Protein AF-A0AAN0M5H3-F1 (afdb_monomer_lite)

Structure (mmCIF, N/CA/C/O backbone):
data_AF-A0AAN0M5H3-F1
#
_entry.id   AF-A0AAN0M5H3-F1
#
loop_
_atom_site.group_PDB
_atom_site.id
_atom_site.type_symbol
_atom_site.label_atom_id
_atom_site.label_alt_id
_atom_site.label_comp_id
_atom_site.label_asym_id
_atom_site.label_entity_id
_atom_site.label_seq_id
_atom_site.pdbx_PDB_ins_code
_atom_site.Cartn_x
_atom_site.Cartn_y
_atom_site.Cartn_z
_atom_site.occupancy
_atom_site.B_iso_or_equiv
_atom_site.auth_seq_id
_atom_site.auth_comp_id
_atom_site.auth_asym_id
_atom_site.auth_atom_id
_atom_site.pdbx_PDB_model_num
ATOM 1 N N . MET A 1 1 ? 27.771 -15.443 -32.271 1.00 72.25 1 MET A N 1
ATOM 2 C CA . MET A 1 1 ? 26.635 -14.632 -31.792 1.00 72.25 1 MET A CA 1
ATOM 3 C C . MET A 1 1 ? 27.206 -13.318 -31.305 1.00 72.25 1 MET A C 1
ATOM 5 O O . MET A 1 1 ? 28.221 -13.348 -30.621 1.00 72.25 1 MET A O 1
ATOM 9 N N . ASP A 1 2 ? 26.637 -12.200 -31.738 1.00 95.25 2 ASP A N 1
ATOM 10 C CA . ASP A 1 2 ? 27.101 -10.871 -31.342 1.00 95.25 2 ASP A CA 1
ATOM 11 C C . ASP A 1 2 ? 26.757 -10.592 -29.853 1.00 95.25 2 ASP A C 1
ATOM 13 O O . ASP A 1 2 ? 25.675 -10.994 -29.407 1.00 95.25 2 ASP A O 1
ATOM 17 N N . PRO A 1 3 ? 27.646 -9.951 -29.062 1.00 94.94 3 PRO A N 1
ATOM 18 C CA . PRO A 1 3 ? 27.413 -9.706 -27.636 1.00 94.94 3 PRO A CA 1
ATOM 19 C C . PRO A 1 3 ? 26.140 -8.913 -27.322 1.00 94.94 3 PRO A C 1
ATOM 21 O O . PRO A 1 3 ? 25.473 -9.208 -26.330 1.00 94.94 3 PRO A O 1
ATOM 24 N N . VAL A 1 4 ? 25.771 -7.940 -28.162 1.00 95.38 4 VAL A N 1
ATOM 25 C CA . VAL A 1 4 ? 24.553 -7.134 -27.972 1.00 95.38 4 VAL A CA 1
ATOM 26 C C . VAL A 1 4 ? 23.316 -8.005 -28.165 1.00 95.38 4 VAL A C 1
ATOM 28 O O . VAL A 1 4 ? 22.359 -7.916 -27.396 1.00 95.38 4 VAL A O 1
ATOM 31 N N . THR A 1 5 ? 23.361 -8.910 -29.141 1.00 95.81 5 THR A N 1
ATOM 32 C CA . THR A 1 5 ? 22.284 -9.878 -29.382 1.00 95.81 5 THR A CA 1
ATOM 33 C C . THR A 1 5 ? 22.061 -10.780 -28.165 1.00 95.81 5 THR A C 1
ATOM 35 O O . THR A 1 5 ? 20.925 -10.950 -27.727 1.00 95.81 5 THR A O 1
ATOM 38 N N . LEU A 1 6 ? 23.134 -11.323 -27.577 1.00 96.38 6 LEU A N 1
ATOM 39 C CA . LEU A 1 6 ? 23.029 -12.175 -26.388 1.00 96.38 6 LEU A CA 1
ATOM 40 C C . LEU A 1 6 ? 22.508 -11.393 -25.171 1.00 96.38 6 LEU A C 1
ATOM 42 O O . LEU A 1 6 ? 21.638 -11.880 -24.454 1.00 96.38 6 LEU A O 1
ATOM 46 N N . ALA A 1 7 ? 22.994 -10.167 -24.959 1.00 94.50 7 ALA A N 1
ATOM 47 C CA . ALA A 1 7 ? 22.510 -9.303 -23.882 1.00 94.50 7 ALA A CA 1
ATOM 48 C C . ALA A 1 7 ? 21.014 -8.979 -24.033 1.00 94.50 7 ALA A C 1
ATOM 50 O O . ALA A 1 7 ? 20.273 -9.015 -23.051 1.00 94.50 7 ALA A O 1
ATOM 51 N N . THR A 1 8 ? 20.559 -8.731 -25.263 1.00 94.75 8 THR A N 1
ATOM 52 C CA . THR A 1 8 ? 19.144 -8.479 -25.567 1.00 94.75 8 THR A CA 1
ATOM 53 C C . THR A 1 8 ? 18.289 -9.699 -25.234 1.00 94.75 8 THR A C 1
ATOM 55 O O . THR A 1 8 ? 17.298 -9.560 -24.531 1.00 94.75 8 THR A O 1
ATOM 58 N N . GLN A 1 9 ? 18.723 -10.905 -25.613 1.00 95.88 9 GLN A N 1
ATOM 59 C CA . GLN A 1 9 ? 18.009 -12.144 -25.272 1.00 95.88 9 GLN A CA 1
ATOM 60 C C . GLN A 1 9 ? 17.901 -12.373 -23.757 1.00 95.88 9 GLN A C 1
ATOM 62 O O . GLN A 1 9 ? 16.867 -12.830 -23.266 1.00 95.88 9 GLN A O 1
ATOM 67 N N . CYS A 1 10 ? 18.947 -12.037 -22.996 1.00 94.75 10 CYS A N 1
ATOM 68 C CA . CYS A 1 10 ? 18.892 -12.080 -21.536 1.00 94.75 10 CYS A CA 1
ATOM 69 C C . CYS A 1 10 ? 17.856 -11.089 -20.980 1.00 94.75 10 CYS A C 1
ATOM 71 O O . CYS A 1 10 ? 17.063 -11.458 -20.111 1.00 94.75 10 CYS A O 1
ATOM 73 N N . MET A 1 11 ? 17.839 -9.854 -21.495 1.00 95.31 11 MET A N 1
ATOM 74 C CA . MET A 1 11 ? 16.866 -8.831 -21.096 1.00 95.31 11 MET A CA 1
ATOM 75 C C . MET A 1 11 ? 15.437 -9.226 -21.466 1.00 95.31 11 MET A C 1
ATOM 77 O O . MET A 1 11 ? 14.532 -9.047 -20.652 1.00 95.31 11 MET A O 1
ATOM 81 N N . ASP A 1 12 ? 15.234 -9.813 -22.644 1.00 95.88 12 ASP A N 1
ATOM 82 C CA . ASP A 1 12 ? 13.939 -10.306 -23.102 1.00 95.88 12 ASP A CA 1
ATOM 83 C C . ASP A 1 12 ? 13.368 -11.342 -22.142 1.00 95.88 12 ASP A C 1
ATOM 85 O O . ASP A 1 12 ? 12.243 -11.183 -21.664 1.00 95.88 12 ASP A O 1
ATOM 89 N N . ARG A 1 13 ? 14.177 -12.350 -21.801 1.00 95.62 13 ARG A N 1
ATOM 90 C CA . ARG A 1 13 ? 13.758 -13.454 -20.937 1.00 95.62 13 ARG A CA 1
ATOM 91 C C . ARG A 1 13 ? 13.495 -13.012 -19.500 1.00 95.62 13 ARG A C 1
ATOM 93 O O . ARG A 1 13 ? 12.540 -13.479 -18.886 1.00 95.62 13 ARG A O 1
ATOM 100 N N . ALA A 1 14 ? 14.306 -12.098 -18.967 1.00 94.50 14 ALA A N 1
ATOM 101 C CA . ALA A 1 14 ? 14.048 -11.500 -17.657 1.00 94.50 14 ALA A CA 1
ATOM 102 C C . ALA A 1 14 ? 12.760 -10.657 -17.667 1.00 94.50 14 ALA A C 1
ATOM 104 O O . ALA A 1 14 ? 11.966 -10.705 -16.728 1.00 94.50 14 ALA A O 1
ATOM 105 N N . SER A 1 15 ? 12.527 -9.916 -18.752 1.00 95.50 15 SER A N 1
ATOM 106 C CA . SER A 1 15 ? 11.353 -9.053 -18.898 1.00 95.50 15 SER A CA 1
ATOM 107 C C . SER A 1 15 ? 10.058 -9.846 -19.031 1.00 95.50 15 SER A C 1
ATOM 109 O O . SER A 1 15 ? 9.044 -9.422 -18.497 1.00 95.50 15 SER A O 1
ATOM 111 N N . GLU A 1 16 ? 10.071 -10.996 -19.704 1.00 96.12 16 GLU A N 1
ATOM 112 C CA . GLU A 1 16 ? 8.912 -11.899 -19.807 1.00 96.12 16 GLU A CA 1
ATOM 113 C C . GLU A 1 16 ? 8.437 -12.394 -18.436 1.00 96.12 16 GLU A C 1
ATOM 115 O O . GLU A 1 16 ? 7.238 -12.407 -18.167 1.00 96.12 16 GLU A O 1
ATOM 120 N N . GLN A 1 17 ? 9.367 -12.742 -17.541 1.00 95.19 17 GLN A N 1
ATOM 121 C CA . GLN A 1 17 ? 9.028 -13.204 -16.191 1.00 95.19 17 GLN A CA 1
ATOM 122 C C . GLN A 1 17 ? 8.359 -12.110 -15.357 1.00 95.19 17 GLN A C 1
ATOM 124 O O . GLN A 1 17 ? 7.353 -12.361 -14.698 1.00 95.19 17 GLN A O 1
ATOM 129 N N . ILE A 1 18 ? 8.906 -10.893 -15.395 1.00 95.06 18 ILE A N 1
ATOM 130 C CA . ILE A 1 18 ? 8.338 -9.754 -14.665 1.00 95.06 18 ILE A CA 1
ATOM 131 C C . ILE A 1 18 ? 7.003 -9.340 -15.289 1.00 95.06 18 ILE A C 1
ATOM 133 O O . ILE A 1 18 ? 6.055 -9.024 -14.572 1.00 95.06 18 ILE A O 1
ATOM 137 N N . TRP A 1 19 ? 6.913 -9.371 -16.618 1.00 95.94 19 TRP A N 1
ATOM 138 C CA . TRP A 1 19 ? 5.708 -8.990 -17.338 1.00 95.94 19 TRP A CA 1
ATOM 139 C C . TRP A 1 19 ? 4.513 -9.865 -16.990 1.00 95.94 19 TRP A C 1
ATOM 141 O O . TRP A 1 19 ? 3.437 -9.323 -16.781 1.00 95.94 19 TRP A O 1
ATOM 151 N N . ALA A 1 20 ? 4.700 -11.178 -16.846 1.00 97.12 20 ALA A N 1
ATOM 152 C CA . ALA A 1 20 ? 3.618 -12.075 -16.443 1.00 97.12 20 ALA A CA 1
ATOM 153 C C . ALA A 1 20 ? 2.953 -11.636 -15.121 1.00 97.12 20 ALA A C 1
ATOM 155 O O . ALA A 1 20 ? 1.733 -11.689 -14.992 1.00 97.12 20 ALA A O 1
ATOM 156 N N . ILE A 1 21 ? 3.745 -11.138 -14.164 1.00 96.75 21 ILE A N 1
ATOM 157 C CA . ILE A 1 21 ? 3.245 -10.624 -12.880 1.00 96.75 21 ILE A CA 1
ATOM 158 C C . ILE A 1 21 ? 2.532 -9.281 -13.076 1.00 96.75 21 ILE A C 1
ATOM 160 O O . ILE A 1 21 ? 1.447 -9.071 -12.540 1.00 96.75 21 ILE A O 1
ATOM 164 N N . ILE A 1 22 ? 3.128 -8.366 -13.848 1.00 95.88 22 ILE A N 1
ATOM 165 C CA . ILE A 1 22 ? 2.527 -7.053 -14.128 1.00 95.88 22 ILE A CA 1
ATOM 166 C C . ILE A 1 22 ? 1.190 -7.222 -14.854 1.00 95.88 22 ILE A C 1
ATOM 168 O O . ILE A 1 22 ? 0.218 -6.573 -14.492 1.00 95.88 22 ILE A O 1
ATOM 172 N N . GLU A 1 23 ? 1.119 -8.099 -15.850 1.00 96.06 23 GLU A N 1
ATOM 173 C CA . GLU A 1 23 ? -0.095 -8.368 -16.615 1.00 96.06 23 GLU A CA 1
ATOM 174 C C . GLU A 1 23 ? -1.205 -8.956 -15.743 1.00 96.06 23 GLU A C 1
ATOM 176 O O . GLU A 1 23 ? -2.357 -8.544 -15.876 1.00 96.06 23 GLU A O 1
ATOM 181 N N . GLN A 1 24 ? -0.855 -9.839 -14.803 1.00 97.62 24 GLN A N 1
ATOM 182 C CA . GLN A 1 24 ? -1.803 -10.331 -13.811 1.00 97.62 24 GLN A CA 1
ATOM 183 C C . GLN A 1 24 ? -2.339 -9.190 -12.936 1.00 97.62 24 GLN A C 1
ATOM 185 O O . GLN A 1 24 ? -3.548 -9.057 -12.799 1.00 97.62 24 GLN A O 1
ATOM 190 N N . LEU A 1 25 ? -1.474 -8.314 -12.413 1.00 97.12 25 LEU A N 1
ATOM 191 C CA . LEU A 1 25 ? -1.914 -7.158 -11.619 1.00 97.12 25 LEU A CA 1
ATOM 192 C C . LEU A 1 25 ? -2.789 -6.193 -12.432 1.00 97.12 25 LEU A C 1
ATOM 194 O O . LEU A 1 25 ? -3.755 -5.645 -11.913 1.00 97.12 25 LEU A O 1
ATOM 198 N N . ILE A 1 26 ? -2.476 -5.987 -13.713 1.00 96.00 26 ILE A N 1
ATOM 199 C CA . ILE A 1 26 ? -3.307 -5.178 -14.612 1.00 96.00 26 ILE A CA 1
ATOM 200 C C . ILE A 1 26 ? -4.709 -5.780 -14.732 1.00 96.00 26 ILE A C 1
ATOM 202 O O . ILE A 1 26 ? -5.683 -5.033 -14.709 1.00 96.00 26 ILE A O 1
ATOM 206 N N . ALA A 1 27 ? -4.814 -7.104 -14.847 1.00 96.50 27 ALA A N 1
ATOM 207 C CA . ALA A 1 27 ? -6.093 -7.796 -14.933 1.00 96.50 27 ALA A CA 1
ATOM 208 C C . ALA A 1 27 ? -6.858 -7.773 -13.599 1.00 96.50 27 ALA A C 1
ATOM 210 O O . ALA A 1 27 ? -8.023 -7.387 -13.585 1.00 96.50 27 ALA A O 1
ATOM 211 N N . ASP A 1 28 ? -6.197 -8.123 -12.493 1.00 97.69 28 ASP A N 1
ATOM 212 C CA . ASP A 1 28 ? -6.804 -8.239 -11.159 1.00 97.69 28 ASP A CA 1
ATOM 213 C C . ASP A 1 28 ? -7.400 -6.908 -10.669 1.00 97.69 28 ASP A C 1
ATOM 215 O O . ASP A 1 28 ? -8.408 -6.897 -9.965 1.00 97.69 28 ASP A O 1
ATOM 219 N N . TYR A 1 29 ? -6.786 -5.786 -11.056 1.00 96.44 29 TYR A N 1
ATOM 220 C CA . TYR A 1 29 ? -7.225 -4.437 -10.690 1.00 96.44 29 TYR A CA 1
ATOM 221 C C . TYR A 1 29 ? -7.905 -3.674 -11.839 1.00 96.44 29 TYR A C 1
ATOM 223 O O . TYR A 1 29 ? -8.142 -2.475 -11.702 1.00 96.44 29 TYR A O 1
ATOM 231 N N . GLU A 1 30 ? -8.194 -4.339 -12.965 1.00 95.62 30 GLU A N 1
ATOM 232 C CA . GLU A 1 30 ? -8.842 -3.750 -14.149 1.00 95.62 30 GLU A CA 1
ATOM 233 C C . GLU A 1 30 ? -8.183 -2.431 -14.615 1.00 95.62 30 GLU A C 1
ATOM 235 O O . GLU A 1 30 ? -8.844 -1.449 -14.962 1.00 95.62 30 GLU A O 1
ATOM 240 N N . LEU A 1 31 ? -6.847 -2.384 -14.602 1.00 93.69 31 LEU A N 1
ATOM 241 C CA . LEU A 1 31 ? -6.092 -1.160 -14.861 1.00 93.69 31 LEU A CA 1
ATOM 242 C C . LEU A 1 31 ? -6.003 -0.848 -16.358 1.00 93.69 31 LEU A C 1
ATOM 244 O O . LEU A 1 31 ? -5.605 -1.678 -17.178 1.00 93.69 31 LEU A O 1
ATOM 248 N N . GLU A 1 32 ? -6.260 0.404 -16.723 1.00 91.06 32 GLU A N 1
ATOM 249 C CA . GLU A 1 32 ? -6.057 0.866 -18.092 1.00 91.06 32 GLU A CA 1
ATOM 250 C C . GLU A 1 32 ? -4.571 1.193 -18.347 1.00 91.06 32 GLU A C 1
ATOM 252 O O . GLU A 1 32 ? -3.964 2.046 -17.693 1.00 91.06 32 GLU A O 1
ATOM 257 N N . ARG A 1 33 ? -3.975 0.524 -19.346 1.00 88.44 33 ARG A N 1
ATOM 258 C CA . ARG A 1 33 ? -2.532 0.604 -19.660 1.00 88.44 33 ARG A CA 1
ATOM 259 C C . ARG A 1 33 ? -2.026 2.023 -19.938 1.00 88.44 33 ARG A C 1
ATOM 261 O O . ARG A 1 33 ? -0.894 2.335 -19.585 1.00 88.44 33 ARG A O 1
ATOM 268 N N . SER A 1 34 ? -2.862 2.892 -20.506 1.00 87.06 34 SER A N 1
ATOM 269 C CA . SER A 1 34 ? -2.529 4.289 -20.841 1.00 87.06 34 SER A CA 1
ATOM 270 C C . SER A 1 34 ? -2.153 5.142 -19.611 1.00 87.06 34 SER A C 1
ATOM 272 O O . SER A 1 34 ? -1.369 6.101 -19.713 1.00 87.06 34 SER A O 1
ATOM 274 N N . PHE A 1 35 ? -2.673 4.766 -18.437 1.00 87.00 35 PHE A N 1
ATOM 275 C CA . PHE A 1 35 ? -2.445 5.439 -17.159 1.00 87.00 35 PHE A CA 1
ATOM 276 C C . PHE A 1 35 ? -1.322 4.812 -16.328 1.00 87.00 35 PHE A C 1
ATOM 278 O O . PHE A 1 35 ? -0.881 5.407 -15.343 1.00 87.00 35 PHE A O 1
ATOM 285 N N . ILE A 1 36 ? -0.804 3.651 -16.728 1.00 91.88 36 ILE A N 1
ATOM 286 C CA . ILE A 1 36 ? 0.231 2.952 -15.970 1.00 91.88 36 ILE A CA 1
ATOM 287 C C . ILE A 1 36 ? 1.604 3.574 -16.234 1.00 91.88 36 ILE A C 1
ATOM 289 O O . ILE A 1 36 ? 2.024 3.795 -17.370 1.00 91.88 36 ILE A O 1
ATOM 293 N N . THR A 1 37 ? 2.333 3.831 -15.147 1.00 93.31 37 THR A N 1
ATOM 294 C CA . THR A 1 37 ? 3.750 4.202 -15.178 1.00 93.31 37 THR A CA 1
ATOM 295 C C . THR A 1 37 ? 4.542 3.243 -14.300 1.00 93.31 37 THR A C 1
ATOM 297 O O . THR A 1 37 ? 4.252 3.093 -13.115 1.00 93.31 37 THR A O 1
ATOM 300 N N . LEU A 1 38 ? 5.566 2.613 -14.870 1.00 94.50 38 LEU A N 1
ATOM 301 C CA . LEU A 1 38 ? 6.484 1.740 -14.151 1.00 94.50 38 LEU A CA 1
ATOM 302 C C . LEU A 1 38 ? 7.527 2.576 -13.406 1.00 94.50 38 LEU A C 1
ATOM 304 O O . LEU A 1 38 ? 8.295 3.315 -14.025 1.00 94.50 38 LEU A O 1
ATOM 308 N N . TYR A 1 39 ? 7.585 2.430 -12.085 1.00 93.50 39 TYR A N 1
ATOM 309 C CA . TYR A 1 39 ? 8.611 3.056 -11.253 1.00 93.50 39 TYR A CA 1
ATOM 310 C C . TYR A 1 39 ? 9.631 2.016 -10.791 1.00 93.50 39 TYR A C 1
ATOM 312 O O . TYR A 1 39 ? 9.319 1.115 -10.019 1.00 93.50 39 TYR A O 1
ATOM 320 N N . GLY A 1 40 ? 10.867 2.157 -11.261 1.00 92.75 40 GLY A N 1
ATOM 321 C CA . GLY A 1 40 ? 11.986 1.290 -10.914 1.00 92.75 40 GLY A CA 1
ATOM 322 C C . GLY A 1 40 ? 12.839 1.894 -9.815 1.00 92.75 40 GLY A C 1
ATOM 323 O O . GLY A 1 40 ? 13.336 3.007 -9.975 1.00 92.75 40 GLY A O 1
ATOM 324 N N . GLY A 1 41 ? 13.061 1.172 -8.721 1.00 89.06 41 GLY A N 1
ATOM 325 C CA . GLY A 1 41 ? 13.939 1.609 -7.635 1.00 89.06 41 GLY A CA 1
ATOM 326 C C . GLY A 1 41 ? 14.919 0.521 -7.198 1.00 89.06 41 GLY A C 1
ATOM 327 O O . GLY A 1 41 ? 14.579 -0.657 -7.187 1.00 89.06 41 GLY A O 1
ATOM 328 N N . GLY A 1 42 ? 16.136 0.907 -6.814 1.00 83.56 42 GLY A N 1
ATOM 329 C CA . GLY A 1 42 ? 17.183 -0.034 -6.396 1.00 83.56 42 GLY A CA 1
ATOM 330 C C . GLY A 1 42 ? 18.009 -0.574 -7.570 1.00 83.56 42 GLY A C 1
ATOM 331 O O . GLY A 1 42 ? 18.048 0.035 -8.634 1.00 83.56 42 GLY A O 1
ATOM 332 N N . GLY A 1 43 ? 18.700 -1.700 -7.365 1.00 85.19 43 GLY A N 1
ATOM 333 C CA . GLY A 1 43 ? 19.694 -2.237 -8.307 1.00 85.19 43 GLY A CA 1
ATOM 334 C C . GLY A 1 43 ? 19.111 -2.696 -9.649 1.00 85.19 43 GLY A C 1
ATOM 335 O O . GLY A 1 43 ? 19.113 -1.953 -10.626 1.00 85.19 43 GLY A O 1
ATOM 336 N N . SER A 1 44 ? 18.615 -3.935 -9.716 1.00 88.19 44 SER A N 1
ATOM 337 C CA . SER A 1 44 ? 18.129 -4.541 -10.969 1.00 88.19 44 SER A CA 1
ATOM 338 C C . SER A 1 44 ? 16.934 -3.800 -11.575 1.00 88.19 44 SER A C 1
ATOM 340 O O . SER A 1 44 ? 16.844 -3.678 -12.797 1.00 88.19 44 SER A O 1
ATOM 342 N N . ALA A 1 45 ? 16.054 -3.242 -10.739 1.00 90.62 45 ALA A N 1
ATOM 343 C CA . ALA A 1 45 ? 14.917 -2.454 -11.199 1.00 90.62 45 ALA A CA 1
ATOM 344 C C . ALA A 1 45 ? 15.360 -1.203 -11.973 1.00 90.62 45 ALA A C 1
ATOM 346 O O . ALA A 1 45 ? 14.740 -0.868 -12.979 1.00 90.62 45 ALA A O 1
ATOM 347 N N . GLY A 1 46 ? 16.456 -0.548 -11.569 1.00 88.12 46 GLY A N 1
ATOM 348 C CA . GLY A 1 46 ? 17.013 0.599 -12.291 1.00 88.12 46 GLY A CA 1
ATOM 349 C C . GLY A 1 46 ? 17.468 0.264 -13.717 1.00 88.12 46 GLY A C 1
ATOM 350 O O . GLY A 1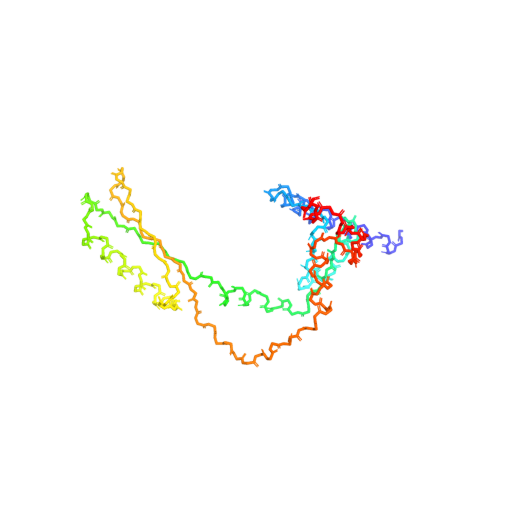 46 ? 17.466 1.136 -14.581 1.00 88.12 46 GLY A O 1
ATOM 351 N N . VAL A 1 47 ? 17.800 -1.004 -13.981 1.00 89.75 47 VAL A N 1
ATOM 352 C CA . VAL A 1 47 ? 18.235 -1.489 -15.299 1.00 89.75 47 VAL A CA 1
ATOM 353 C C . VAL A 1 47 ? 17.047 -1.939 -16.151 1.00 89.75 47 VAL A C 1
ATOM 355 O O . VAL A 1 47 ? 16.937 -1.560 -17.315 1.00 89.75 47 VAL A O 1
ATOM 358 N N . ILE A 1 48 ? 16.137 -2.736 -15.586 1.00 93.75 48 ILE A N 1
ATOM 359 C CA . ILE A 1 48 ? 15.078 -3.398 -16.363 1.00 93.75 48 ILE A CA 1
ATOM 360 C C . ILE A 1 48 ? 13.849 -2.519 -16.611 1.00 93.75 48 ILE A C 1
ATOM 362 O O . ILE A 1 48 ? 13.131 -2.740 -17.579 1.00 93.75 48 ILE A O 1
ATOM 366 N N . THR A 1 49 ? 13.611 -1.498 -15.783 1.00 94.62 49 THR A N 1
ATOM 367 C CA . THR A 1 49 ? 12.371 -0.700 -15.827 1.00 94.62 49 THR A CA 1
ATOM 368 C C . THR A 1 49 ? 12.159 0.013 -17.156 1.00 94.62 49 THR A C 1
ATOM 370 O O . THR A 1 49 ? 11.067 -0.042 -17.718 1.00 94.62 49 THR A O 1
ATOM 373 N N . HIS A 1 50 ? 13.196 0.667 -17.685 1.00 93.81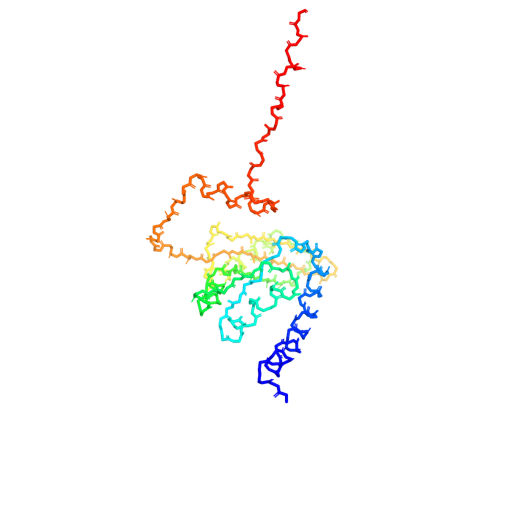 50 HIS A N 1
ATOM 374 C CA . HIS A 1 50 ? 13.085 1.350 -18.974 1.00 93.81 50 HIS A CA 1
ATOM 375 C C . HIS A 1 50 ? 12.944 0.369 -20.134 1.00 93.81 50 HIS A C 1
ATOM 377 O O . HIS A 1 50 ? 12.176 0.628 -21.057 1.00 93.81 50 HIS A O 1
ATOM 383 N N . TYR A 1 51 ? 13.635 -0.770 -20.062 1.00 95.19 51 TYR A N 1
ATOM 384 C CA . TYR A 1 51 ? 13.528 -1.819 -21.068 1.00 95.19 51 TYR A CA 1
ATOM 385 C C . TYR A 1 51 ? 12.117 -2.426 -21.099 1.00 95.19 51 TYR A C 1
ATOM 387 O O . TYR A 1 51 ? 11.521 -2.531 -22.166 1.00 95.19 51 TYR A O 1
ATOM 395 N N . LEU A 1 52 ? 11.541 -2.734 -19.930 1.00 95.38 52 LEU A N 1
ATOM 396 C CA . LEU A 1 52 ? 10.149 -3.174 -19.785 1.00 95.38 52 LEU A CA 1
ATOM 397 C C . LEU A 1 52 ? 9.167 -2.147 -20.349 1.00 95.38 52 LEU A C 1
ATOM 399 O O . LEU A 1 52 ? 8.287 -2.511 -21.125 1.00 95.38 52 LEU A O 1
ATOM 403 N N . GLY A 1 53 ? 9.339 -0.872 -19.988 1.00 94.75 53 GLY A N 1
ATOM 404 C CA . GLY A 1 53 ? 8.490 0.210 -20.482 1.00 94.75 53 GLY A CA 1
ATOM 405 C C . GLY A 1 53 ? 8.506 0.319 -22.005 1.00 94.75 53 GLY A C 1
ATOM 406 O O . GLY A 1 53 ? 7.454 0.397 -22.624 1.00 94.75 53 GLY A O 1
ATOM 407 N N . GLN A 1 54 ? 9.686 0.244 -22.625 1.00 94.31 54 GLN A N 1
ATOM 408 C CA . GLN A 1 54 ? 9.807 0.260 -24.086 1.00 94.31 54 GLN A CA 1
ATOM 409 C C . GLN A 1 54 ? 9.207 -0.991 -24.738 1.00 94.31 54 GLN A C 1
ATOM 411 O O . GLN A 1 54 ? 8.511 -0.878 -25.742 1.00 94.31 54 GLN A O 1
ATOM 416 N N . LYS A 1 55 ? 9.461 -2.180 -24.177 1.00 95.12 55 LYS A N 1
ATOM 417 C CA . LYS A 1 55 ? 9.006 -3.458 -24.746 1.00 95.12 55 LYS A CA 1
ATOM 418 C C . LYS A 1 55 ? 7.482 -3.611 -24.715 1.00 95.12 55 LYS A C 1
ATOM 420 O O . LYS A 1 55 ? 6.924 -4.190 -25.642 1.00 95.12 55 LYS A O 1
ATOM 425 N N . TYR A 1 56 ? 6.825 -3.103 -23.672 1.00 94.19 56 TYR A N 1
ATOM 426 C CA . TYR A 1 56 ? 5.384 -3.276 -23.449 1.00 94.19 56 TYR A CA 1
ATOM 427 C C . TYR A 1 56 ? 4.564 -1.985 -23.577 1.00 94.19 56 TYR A C 1
ATOM 429 O O . TYR A 1 56 ? 3.405 -1.966 -23.168 1.00 94.19 56 TYR A O 1
ATOM 437 N N . ASP A 1 57 ? 5.150 -0.933 -24.156 1.00 93.06 57 ASP A N 1
ATOM 438 C CA . ASP A 1 57 ? 4.510 0.368 -24.400 1.00 93.06 57 ASP A CA 1
ATOM 439 C C . ASP A 1 57 ? 3.911 1.006 -23.131 1.00 93.06 57 ASP A C 1
ATOM 441 O O . ASP A 1 57 ? 2.744 1.388 -23.060 1.00 93.06 57 ASP A O 1
ATOM 445 N N . LEU A 1 58 ? 4.735 1.095 -22.083 1.00 93.06 58 LEU A N 1
ATOM 446 C CA . LEU A 1 58 ? 4.394 1.725 -20.811 1.00 93.06 58 LEU A CA 1
ATOM 447 C C . LEU A 1 58 ? 5.337 2.885 -20.501 1.00 93.06 58 LEU A C 1
ATOM 449 O O . LEU A 1 58 ? 6.555 2.826 -20.713 1.00 93.06 58 LEU A O 1
ATOM 453 N N . LYS A 1 59 ? 4.784 3.931 -19.879 1.00 92.94 59 LYS A N 1
ATOM 454 C CA . LYS A 1 59 ? 5.594 4.989 -19.267 1.00 92.94 59 LYS A CA 1
ATOM 455 C C . LYS A 1 59 ? 6.499 4.353 -18.212 1.00 92.94 59 LYS A C 1
ATOM 457 O O . LYS A 1 59 ? 6.078 3.466 -17.475 1.00 92.94 59 LYS A O 1
ATOM 462 N N . SER A 1 60 ? 7.746 4.802 -18.118 1.00 94.75 60 SER A N 1
ATOM 463 C CA . SER A 1 60 ? 8.710 4.241 -17.170 1.00 94.75 60 SER A CA 1
ATOM 464 C C . SER A 1 60 ? 9.627 5.311 -16.590 1.00 94.75 60 SER A C 1
ATOM 466 O O . SER A 1 60 ? 10.028 6.250 -17.280 1.00 94.75 60 SER A O 1
ATOM 468 N N . LYS A 1 61 ? 9.967 5.177 -15.306 1.00 93.69 61 LYS A N 1
ATOM 469 C CA . LYS A 1 61 ? 10.845 6.099 -14.587 1.00 93.69 61 LYS A CA 1
ATOM 470 C C . LYS A 1 61 ? 11.680 5.361 -13.550 1.00 93.69 61 LYS A C 1
ATOM 472 O O . LYS A 1 61 ? 11.154 4.583 -12.761 1.00 93.69 61 LYS A O 1
ATOM 477 N N . VAL A 1 62 ? 12.973 5.661 -13.500 1.00 92.19 62 VAL A N 1
ATOM 478 C CA . VAL A 1 62 ? 13.839 5.229 -12.397 1.00 92.19 62 VAL A CA 1
ATOM 479 C C . VAL A 1 62 ? 13.798 6.269 -11.274 1.00 92.19 62 VAL A C 1
ATOM 481 O O . VAL A 1 62 ? 13.828 7.477 -11.519 1.00 92.19 62 VAL A O 1
ATOM 484 N N . VAL A 1 63 ? 13.680 5.802 -10.032 1.00 91.44 63 VAL A N 1
ATOM 485 C CA . VAL A 1 63 ? 13.572 6.641 -8.834 1.00 91.44 63 VAL A CA 1
ATOM 486 C C . VAL A 1 63 ? 14.953 6.872 -8.217 1.00 91.44 63 VAL A C 1
ATOM 488 O O . VAL A 1 63 ? 15.625 5.926 -7.818 1.00 91.44 63 VAL A O 1
ATOM 491 N N . ASN A 1 64 ? 15.337 8.142 -8.049 1.00 86.12 64 ASN A N 1
ATOM 492 C CA . ASN A 1 64 ? 16.636 8.533 -7.481 1.00 86.12 64 ASN A CA 1
ATOM 493 C C . ASN A 1 64 ? 16.790 8.180 -5.989 1.00 86.12 64 ASN A C 1
ATOM 495 O O . ASN A 1 64 ? 17.867 7.805 -5.545 1.00 86.12 64 ASN A O 1
ATOM 499 N N . ASN A 1 65 ? 15.703 8.276 -5.220 1.00 87.19 65 ASN A N 1
ATOM 500 C CA . ASN A 1 65 ? 15.691 8.125 -3.760 1.00 87.19 65 ASN A CA 1
ATOM 501 C C . ASN A 1 65 ? 15.080 6.786 -3.319 1.00 87.19 65 ASN A C 1
ATOM 503 O O . ASN A 1 65 ? 14.463 6.694 -2.259 1.00 87.19 65 ASN A O 1
ATOM 507 N N . ALA A 1 66 ? 15.242 5.744 -4.140 1.00 88.25 66 ALA A N 1
ATOM 508 C CA . ALA A 1 66 ? 14.666 4.424 -3.893 1.00 88.25 66 ALA A CA 1
ATOM 509 C C . ALA A 1 66 ? 14.951 3.842 -2.489 1.00 88.25 66 ALA A C 1
ATOM 511 O O . ALA A 1 66 ? 14.015 3.287 -1.914 1.00 88.25 66 ALA A O 1
ATOM 512 N N . PRO A 1 67 ? 16.153 4.004 -1.885 1.00 87.75 67 PRO A N 1
ATOM 513 C CA . PRO A 1 67 ? 16.425 3.481 -0.541 1.00 87.75 67 PRO A CA 1
ATOM 514 C C . PRO A 1 67 ? 15.505 4.027 0.561 1.00 87.75 67 PRO A C 1
ATOM 516 O O . PRO A 1 67 ? 15.343 3.374 1.586 1.00 87.75 67 PRO A O 1
ATOM 519 N N . TYR A 1 68 ? 14.894 5.200 0.358 1.00 88.44 68 TYR A N 1
ATOM 520 C CA . TYR A 1 68 ? 14.043 5.850 1.357 1.00 88.44 68 TYR A CA 1
ATOM 521 C C . TYR A 1 68 ? 12.554 5.520 1.207 1.00 88.44 68 TYR A C 1
ATOM 523 O O . TYR A 1 68 ? 11.785 5.777 2.131 1.00 88.44 68 TYR A O 1
ATOM 531 N N . ILE A 1 69 ? 12.123 4.953 0.072 1.00 88.56 69 ILE A N 1
ATOM 532 C CA . ILE A 1 69 ? 10.697 4.695 -0.191 1.00 88.56 69 ILE A CA 1
ATOM 533 C C . ILE A 1 69 ? 10.116 3.767 0.877 1.00 88.56 69 ILE A C 1
ATOM 535 O O . ILE A 1 69 ? 9.093 4.090 1.475 1.00 88.56 69 ILE A O 1
ATOM 539 N N . SER A 1 70 ? 10.792 2.655 1.170 1.00 88.31 70 SER A N 1
ATOM 540 C CA . SER A 1 70 ? 10.306 1.686 2.156 1.00 88.31 70 SER A CA 1
ATOM 541 C C . SER A 1 70 ? 10.238 2.281 3.562 1.00 88.31 70 SER A C 1
ATOM 543 O O . SER A 1 70 ? 9.264 2.062 4.276 1.00 88.31 70 SER A O 1
ATOM 545 N N . THR A 1 71 ? 11.235 3.082 3.953 1.00 89.62 71 THR A N 1
ATOM 546 C CA . THR A 1 71 ? 11.244 3.740 5.268 1.00 89.62 71 THR A CA 1
ATOM 547 C C . THR A 1 71 ? 10.153 4.799 5.389 1.00 89.62 71 THR A C 1
ATOM 549 O O . THR A 1 71 ? 9.536 4.909 6.443 1.00 89.62 71 THR A O 1
ATOM 552 N N . ILE A 1 72 ? 9.875 5.541 4.311 1.00 87.81 72 ILE A N 1
ATOM 553 C CA . ILE A 1 72 ? 8.767 6.502 4.267 1.00 87.81 72 ILE A CA 1
ATOM 554 C C . ILE A 1 72 ? 7.435 5.759 4.371 1.00 87.81 72 ILE A C 1
ATOM 556 O O . ILE A 1 72 ? 6.586 6.168 5.148 1.00 87.81 72 ILE A O 1
ATOM 560 N N . GLY A 1 73 ? 7.263 4.646 3.653 1.00 87.31 73 GLY A N 1
ATOM 561 C CA . GLY A 1 73 ? 6.045 3.836 3.728 1.00 87.31 73 GLY A CA 1
ATOM 562 C C . GLY A 1 73 ? 5.740 3.357 5.148 1.00 87.31 73 GLY A C 1
ATOM 563 O O . GLY A 1 73 ? 4.611 3.490 5.599 1.00 87.31 73 GLY A O 1
ATOM 564 N N . VAL A 1 74 ? 6.754 2.883 5.880 1.00 86.69 74 VAL A N 1
ATOM 565 C CA . VAL A 1 74 ? 6.607 2.506 7.299 1.00 86.69 74 VAL A CA 1
ATOM 566 C C . VAL A 1 74 ? 6.272 3.720 8.166 1.00 86.69 74 VAL A C 1
ATOM 568 O O . VAL A 1 74 ? 5.399 3.638 9.022 1.00 86.69 74 VAL A O 1
ATOM 571 N N . ALA A 1 75 ? 6.938 4.853 7.938 1.00 85.00 75 ALA A N 1
ATOM 572 C CA . ALA A 1 75 ? 6.693 6.068 8.706 1.00 85.00 75 ALA A CA 1
ATOM 573 C C . ALA A 1 75 ? 5.309 6.686 8.442 1.00 85.00 75 ALA A C 1
ATOM 575 O O . ALA A 1 75 ? 4.785 7.341 9.329 1.00 85.00 75 ALA A O 1
ATOM 576 N N . LEU A 1 76 ? 4.725 6.497 7.255 1.00 84.81 76 LEU A N 1
ATOM 577 C CA . LEU A 1 76 ? 3.399 7.007 6.881 1.00 84.81 76 LEU A CA 1
ATOM 578 C C . LEU A 1 76 ? 2.275 5.976 7.070 1.00 84.81 76 LEU A C 1
ATOM 580 O O . LEU A 1 76 ? 1.119 6.280 6.774 1.00 84.81 76 LEU A O 1
ATOM 584 N N . ALA A 1 77 ? 2.599 4.752 7.490 1.00 87.88 77 ALA A N 1
ATOM 585 C CA . ALA A 1 77 ? 1.610 3.697 7.640 1.00 87.88 77 ALA A CA 1
ATOM 586 C C . ALA A 1 77 ? 0.573 4.085 8.702 1.00 87.88 77 ALA A C 1
ATOM 588 O O . ALA A 1 77 ? 0.918 4.559 9.786 1.00 87.88 77 ALA A O 1
ATOM 589 N N . MET A 1 78 ? -0.704 3.855 8.390 1.00 90.94 78 MET A N 1
ATOM 590 C CA . MET A 1 78 ? -1.763 3.977 9.386 1.00 90.94 78 MET A CA 1
ATOM 591 C C . MET A 1 78 ? -1.588 2.881 10.433 1.00 90.94 78 MET A C 1
ATOM 593 O O . MET A 1 78 ? -1.370 1.716 10.100 1.00 90.94 78 MET A O 1
ATOM 597 N N . ILE A 1 79 ? -1.691 3.268 11.697 1.00 93.75 79 ILE A N 1
ATOM 598 C CA . ILE A 1 79 ? -1.782 2.335 12.810 1.00 93.75 79 ILE A CA 1
ATOM 599 C C . ILE A 1 79 ? -3.196 1.771 12.767 1.00 93.75 79 ILE A C 1
ATOM 601 O O . ILE A 1 79 ? -4.162 2.526 12.662 1.00 93.75 79 ILE A O 1
ATOM 605 N N . THR A 1 80 ? -3.317 0.452 12.817 1.00 95.44 80 THR A N 1
ATOM 606 C CA . THR A 1 80 ? -4.600 -0.247 12.858 1.00 95.44 80 THR A CA 1
ATOM 607 C C . THR A 1 80 ? -4.532 -1.330 13.914 1.00 95.44 80 THR A C 1
ATOM 609 O O . THR A 1 80 ? -3.530 -2.041 13.980 1.00 95.44 80 THR A O 1
ATOM 612 N N . GLU A 1 81 ? -5.588 -1.480 14.698 1.00 97.12 81 GLU A N 1
ATOM 613 C CA . GLU A 1 81 ? -5.673 -2.497 15.743 1.00 97.12 81 GLU A CA 1
ATOM 614 C C . GLU A 1 81 ? -7.087 -3.075 15.806 1.00 97.12 81 GLU A C 1
ATOM 616 O O . GLU A 1 81 ? -8.060 -2.405 15.439 1.00 97.12 81 GLU A O 1
ATOM 621 N N . GLN A 1 82 ? -7.192 -4.315 16.281 1.00 97.62 82 GLN A N 1
ATOM 622 C CA . GLN A 1 82 ? -8.458 -5.003 16.495 1.00 97.62 82 GLN A CA 1
ATOM 623 C C . GLN A 1 82 ? -8.461 -5.691 17.861 1.00 97.62 82 GLN A C 1
ATOM 625 O O . GLN A 1 82 ? -7.541 -6.425 18.213 1.00 97.62 82 GLN A O 1
ATOM 630 N N . ILE A 1 83 ? -9.526 -5.481 18.633 1.00 96.75 83 ILE A N 1
ATOM 631 C CA . ILE A 1 83 ? -9.734 -6.149 19.919 1.00 96.75 83 ILE A CA 1
ATOM 632 C C . ILE A 1 83 ? -11.064 -6.883 19.885 1.00 96.75 83 ILE A C 1
ATOM 634 O O . ILE A 1 83 ? -12.100 -6.303 19.569 1.00 96.75 83 ILE A O 1
ATOM 638 N N . GLU A 1 84 ? -11.039 -8.147 20.288 1.00 96.12 84 GLU A N 1
ATOM 639 C CA . GLU A 1 84 ? -12.229 -8.974 20.430 1.00 96.12 84 GLU A CA 1
ATOM 640 C C . GLU A 1 84 ? -12.482 -9.308 21.898 1.00 96.12 84 GLU A C 1
ATOM 642 O O . GLU A 1 84 ? -11.560 -9.585 22.673 1.00 96.12 84 GLU A O 1
ATOM 647 N N . ARG A 1 85 ? -13.755 -9.313 22.296 1.00 94.44 85 ARG A N 1
ATOM 648 C CA . ARG A 1 85 ? -14.178 -9.742 23.629 1.00 94.44 85 ARG A CA 1
ATOM 649 C C . ARG A 1 85 ? -15.413 -10.618 23.540 1.00 94.44 85 ARG A C 1
ATOM 651 O O . ARG A 1 85 ? -16.433 -10.200 23.005 1.00 94.44 85 ARG A O 1
ATOM 658 N N . SER A 1 86 ? -15.351 -11.804 24.140 1.00 93.88 86 SER A N 1
ATOM 659 C CA . SER A 1 86 ? -16.536 -12.647 24.282 1.00 93.88 86 SER A CA 1
ATOM 660 C C . SER A 1 86 ? -17.444 -12.085 25.380 1.00 93.88 86 SER A C 1
ATOM 662 O O . SER A 1 86 ? -17.023 -11.957 26.532 1.00 93.88 86 SER A O 1
ATOM 664 N N . VAL A 1 87 ? -18.672 -11.716 25.015 1.00 89.19 87 VAL A N 1
ATOM 665 C CA . VAL A 1 87 ? -19.698 -11.171 25.911 1.00 89.19 87 VAL A CA 1
ATOM 666 C C . VAL A 1 87 ? -21.056 -11.691 25.453 1.00 89.19 87 VAL A C 1
ATOM 668 O O . VAL A 1 87 ? -21.470 -11.469 24.317 1.00 89.19 87 VAL A O 1
ATOM 671 N N . VAL A 1 88 ? -21.776 -12.356 26.353 1.00 85.88 88 VAL A N 1
ATOM 672 C CA . VAL A 1 88 ? -23.157 -12.784 26.105 1.00 85.88 88 VAL A CA 1
ATOM 673 C C . VAL A 1 88 ? -24.083 -11.598 26.364 1.00 85.88 88 VAL A C 1
ATOM 675 O O . VAL A 1 88 ? -24.101 -11.081 27.478 1.00 85.88 88 VAL A O 1
ATOM 678 N N . ASN A 1 89 ? -24.859 -11.193 25.353 1.00 85.38 89 ASN A N 1
ATOM 679 C CA . ASN A 1 89 ? -25.741 -10.014 25.378 1.00 85.38 89 ASN A CA 1
ATOM 680 C C . ASN A 1 89 ? -25.020 -8.713 25.809 1.00 85.38 89 ASN A C 1
ATOM 682 O O . ASN A 1 89 ? -25.229 -8.244 26.931 1.00 85.38 89 ASN A O 1
ATOM 686 N N . PRO A 1 90 ? -24.192 -8.113 24.930 1.00 84.69 90 PRO A N 1
ATOM 687 C CA . PRO A 1 90 ? -23.440 -6.898 25.244 1.00 84.69 90 PRO A CA 1
ATOM 688 C C . PRO A 1 90 ? -24.343 -5.736 25.664 1.00 84.69 90 PRO A C 1
ATOM 690 O O . PRO A 1 90 ? -25.387 -5.495 25.054 1.00 84.69 90 PRO A O 1
ATOM 693 N N . ASN A 1 91 ? -23.916 -4.984 26.678 1.00 91.56 91 ASN A N 1
ATOM 694 C CA . ASN A 1 91 ? -24.576 -3.748 27.105 1.00 91.56 91 ASN A CA 1
ATOM 695 C C . ASN A 1 91 ? -23.720 -2.505 26.783 1.00 91.56 91 ASN A C 1
ATOM 697 O O . ASN A 1 91 ? -22.599 -2.603 26.280 1.00 91.56 91 ASN A O 1
ATOM 701 N N . GLU A 1 92 ? -24.245 -1.312 27.079 1.00 92.12 92 GLU A N 1
ATOM 702 C CA . GLU A 1 92 ? -23.525 -0.054 26.839 1.00 92.12 92 GLU A CA 1
ATOM 703 C C . GLU A 1 92 ? -22.176 0.040 27.567 1.00 92.12 92 GLU A C 1
ATOM 705 O O . GLU A 1 92 ? -21.250 0.666 27.048 1.00 92.12 92 GLU A O 1
ATOM 710 N N . ASP A 1 93 ? -22.047 -0.546 28.758 1.00 94.00 93 ASP A N 1
ATOM 711 C CA . ASP A 1 93 ? -20.802 -0.500 29.526 1.00 94.00 93 ASP A CA 1
ATOM 712 C C . ASP A 1 93 ? -19.731 -1.393 28.894 1.00 94.00 93 ASP A C 1
ATOM 714 O O . ASP A 1 93 ? -18.560 -1.011 28.865 1.00 94.00 93 ASP A O 1
ATOM 718 N N . ASP A 1 94 ? -20.113 -2.535 28.317 1.00 92.81 94 ASP A N 1
ATOM 719 C CA . ASP A 1 94 ? -19.196 -3.397 27.564 1.00 92.81 94 ASP A CA 1
ATOM 720 C C . ASP A 1 94 ? -18.659 -2.686 26.315 1.00 92.81 94 ASP A C 1
ATOM 722 O O . ASP A 1 94 ? -17.454 -2.724 26.050 1.00 92.81 94 ASP A O 1
ATOM 726 N N . ILE A 1 95 ? -19.533 -1.960 25.608 1.00 94.00 95 ILE A N 1
ATOM 727 C CA . ILE A 1 95 ? -19.172 -1.136 24.445 1.00 94.00 95 ILE A CA 1
ATOM 728 C C . ILE A 1 95 ? -18.227 0.001 24.855 1.00 94.00 95 ILE A C 1
ATOM 730 O O . ILE A 1 95 ? -17.209 0.229 24.201 1.00 94.00 95 ILE A O 1
ATOM 734 N N . LYS A 1 96 ? -18.516 0.710 25.953 1.00 95.56 96 LYS A N 1
ATOM 735 C CA . LYS A 1 96 ? -17.639 1.782 26.460 1.00 95.56 96 LYS A CA 1
ATOM 736 C C . LYS A 1 96 ? -16.271 1.245 26.876 1.00 95.56 96 LYS A C 1
ATOM 738 O O . LYS A 1 96 ? -15.268 1.894 26.591 1.00 95.56 96 LYS A O 1
ATOM 743 N N . ARG A 1 97 ? -16.222 0.070 27.514 1.00 95.69 97 ARG A N 1
ATOM 744 C CA . ARG A 1 97 ? -14.967 -0.570 27.936 1.00 95.69 97 ARG A CA 1
ATOM 745 C C . ARG A 1 97 ? -14.104 -0.952 26.744 1.00 95.69 97 ARG A C 1
ATOM 747 O O . ARG A 1 97 ? -12.984 -0.469 26.666 1.00 95.69 97 ARG A O 1
ATOM 754 N N . ILE A 1 98 ? -14.629 -1.735 25.795 1.00 96.19 98 ILE A N 1
ATOM 755 C CA . ILE A 1 98 ? -13.830 -2.167 24.635 1.00 96.19 98 ILE A CA 1
ATOM 756 C C . ILE A 1 98 ? -13.360 -0.971 23.794 1.00 96.19 98 ILE A C 1
ATOM 758 O O . ILE A 1 98 ? -12.245 -0.974 23.279 1.00 96.19 98 ILE A O 1
ATOM 762 N N . ARG A 1 99 ? -14.180 0.089 23.714 1.00 96.31 99 ARG A N 1
ATOM 763 C CA . ARG A 1 99 ? -13.803 1.349 23.069 1.00 96.31 99 ARG A CA 1
ATOM 764 C C . ARG A 1 99 ? -12.633 2.029 23.777 1.00 96.31 99 ARG A C 1
ATOM 766 O O . ARG A 1 99 ? -11.757 2.562 23.108 1.00 96.31 99 ARG A O 1
ATOM 773 N N . GLY A 1 100 ? -12.646 2.061 25.108 1.00 96.88 100 GLY A N 1
ATOM 774 C CA . GLY A 1 100 ? -11.537 2.596 25.896 1.00 96.88 100 GLY A CA 1
ATOM 775 C C . GLY A 1 100 ? -10.264 1.789 25.671 1.00 96.88 100 GLY A C 1
ATOM 776 O O . GLY A 1 100 ? -9.247 2.360 25.294 1.00 96.88 100 GLY A O 1
ATOM 777 N N . ASP A 1 101 ? -10.369 0.465 25.782 1.00 96.81 101 ASP A N 1
ATOM 778 C CA . ASP A 1 101 ? -9.238 -0.457 25.658 1.00 96.81 101 ASP A CA 1
ATOM 779 C C . ASP A 1 101 ? -8.531 -0.322 24.300 1.00 96.81 101 ASP A C 1
ATOM 781 O O . ASP A 1 101 ? -7.303 -0.262 24.241 1.00 96.81 101 ASP A O 1
ATOM 785 N N . ILE A 1 102 ? -9.291 -0.225 23.201 1.00 98.00 102 ILE A N 1
ATOM 786 C CA . ILE A 1 102 ? -8.693 -0.071 21.871 1.00 98.00 102 ILE A CA 1
ATOM 787 C C . ILE A 1 102 ? -8.085 1.317 21.663 1.00 98.00 102 ILE A C 1
ATOM 789 O O . ILE A 1 102 ? -7.029 1.426 21.051 1.00 98.00 102 ILE A O 1
ATOM 793 N N . ILE A 1 103 ? -8.690 2.380 22.206 1.00 97.38 103 ILE A N 1
ATOM 794 C CA . ILE A 1 103 ? -8.107 3.728 22.139 1.00 97.38 103 ILE A CA 1
ATOM 795 C C . ILE A 1 103 ? -6.789 3.766 22.911 1.00 97.38 103 ILE A C 1
ATOM 797 O O . ILE A 1 103 ? -5.799 4.276 22.393 1.00 97.38 103 ILE A O 1
ATOM 801 N N . ASP A 1 104 ? -6.760 3.212 24.121 1.00 97.25 104 ASP A N 1
ATOM 802 C CA . ASP A 1 104 ? -5.547 3.161 24.933 1.00 97.25 104 ASP A CA 1
ATOM 803 C C . ASP A 1 104 ? -4.458 2.358 24.214 1.00 97.25 104 ASP A C 1
ATOM 805 O O . ASP A 1 104 ? -3.314 2.811 24.127 1.00 97.25 104 ASP A O 1
ATOM 809 N N . LYS A 1 105 ? -4.826 1.241 23.572 1.00 97.06 105 LYS A N 1
ATOM 810 C CA . LYS A 1 105 ? -3.892 0.450 22.769 1.00 97.06 105 LYS A CA 1
ATOM 811 C C . LYS A 1 105 ? -3.320 1.223 21.581 1.00 97.06 105 LYS A C 1
ATOM 813 O O . LYS A 1 105 ? -2.115 1.198 21.343 1.00 97.06 105 LYS A O 1
ATOM 818 N N . MET A 1 106 ? -4.168 1.949 20.861 1.00 96.50 106 MET A N 1
ATOM 819 C CA . MET A 1 106 ? -3.756 2.789 19.736 1.00 96.50 106 MET A CA 1
ATOM 820 C C . MET A 1 106 ? -2.782 3.892 20.175 1.00 96.50 106 MET A C 1
ATOM 822 O O . MET A 1 106 ? -1.800 4.164 19.484 1.00 96.50 106 MET A O 1
ATOM 826 N N . LEU A 1 107 ? -3.005 4.496 21.347 1.00 95.50 107 LEU A N 1
ATOM 827 C CA . LEU 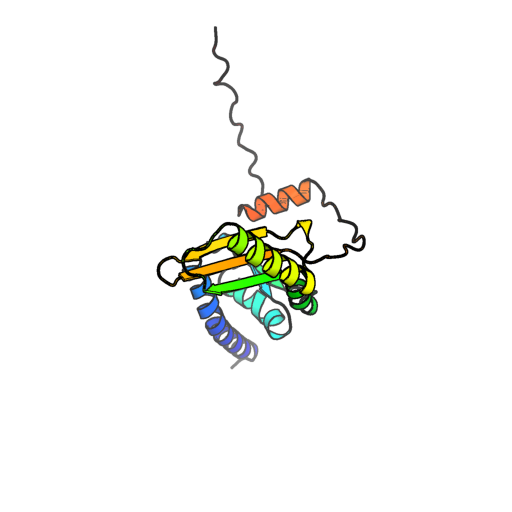A 1 107 ? -2.096 5.493 21.920 1.00 95.50 107 LEU A CA 1
ATOM 828 C C . LEU A 1 107 ? -0.742 4.881 22.306 1.00 95.50 107 LEU A C 1
ATOM 830 O O . LEU A 1 107 ? 0.292 5.486 22.029 1.00 95.50 107 LEU A O 1
ATOM 834 N N . GLU A 1 108 ? -0.723 3.673 22.882 1.00 95.56 108 GLU A N 1
ATOM 835 C CA . GLU A 1 108 ? 0.522 2.931 23.150 1.00 95.56 108 GLU A CA 1
ATOM 836 C C . GLU A 1 108 ? 1.327 2.661 21.871 1.00 95.56 108 GLU A C 1
ATOM 838 O O . GLU A 1 108 ? 2.557 2.681 21.893 1.00 95.56 108 GLU A O 1
ATOM 843 N N . MET A 1 109 ? 0.638 2.425 20.751 1.00 92.31 109 MET A N 1
ATOM 844 C CA . MET A 1 109 ? 1.249 2.207 19.435 1.00 92.31 109 MET A CA 1
ATOM 845 C C . MET A 1 109 ? 1.737 3.505 18.771 1.00 92.31 109 MET A C 1
ATOM 847 O O . MET A 1 109 ? 2.375 3.447 17.720 1.00 92.31 109 MET A O 1
ATOM 851 N N . GLY A 1 110 ? 1.477 4.667 19.379 1.00 90.94 110 GLY A N 1
ATOM 852 C CA . GLY A 1 110 ? 1.915 5.972 18.885 1.00 90.94 110 GLY A CA 1
ATOM 853 C C . GLY A 1 110 ? 0.929 6.657 17.938 1.00 90.94 110 GLY A C 1
ATOM 854 O O . GLY A 1 110 ? 1.340 7.534 17.175 1.00 90.94 110 GLY A O 1
ATOM 855 N N . ALA A 1 111 ? -0.352 6.272 17.960 1.00 93.75 111 ALA A N 1
ATOM 856 C CA . ALA A 1 111 ? -1.390 6.985 17.224 1.00 93.75 111 ALA A CA 1
ATOM 857 C C . ALA A 1 111 ? -1.720 8.327 17.893 1.00 93.75 111 ALA A C 1
ATOM 859 O O . ALA A 1 111 ? -1.725 8.455 19.119 1.00 93.75 111 ALA A O 1
ATOM 860 N N . LEU A 1 112 ? -2.038 9.328 17.078 1.00 92.88 112 LEU A N 1
ATOM 861 C CA . LEU A 1 112 ? -2.540 10.620 17.531 1.00 92.88 112 LEU A CA 1
ATOM 862 C C . LEU A 1 112 ? -4.009 10.502 17.927 1.00 92.88 112 LEU A C 1
ATOM 864 O O . LEU A 1 112 ? -4.836 10.046 17.141 1.00 92.88 112 LEU A O 1
ATOM 868 N N . ARG A 1 113 ? -4.358 10.941 19.141 1.00 92.94 113 ARG A N 1
ATOM 869 C CA . ARG A 1 113 ? -5.69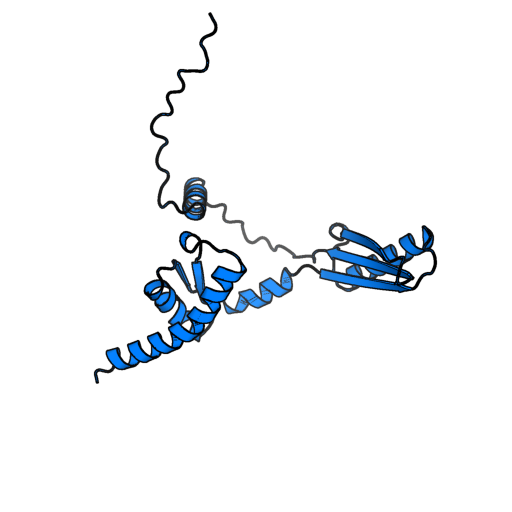9 10.731 19.710 1.00 92.94 113 ARG A CA 1
ATOM 870 C C . ARG A 1 113 ? -6.813 11.286 18.824 1.00 92.94 113 ARG A C 1
ATOM 872 O O . ARG A 1 113 ? -7.872 10.680 18.712 1.00 92.94 113 ARG A O 1
ATOM 879 N N . GLU A 1 114 ? -6.572 12.444 18.229 1.00 93.94 114 GLU A N 1
ATOM 880 C CA . GLU A 1 114 ? -7.494 13.172 17.366 1.00 93.94 114 GLU A CA 1
ATOM 881 C C . GLU A 1 114 ? -7.726 12.512 16.002 1.00 93.94 114 GLU A C 1
ATOM 883 O O . GLU A 1 114 ? -8.705 12.851 15.343 1.00 93.94 114 GLU A O 1
ATOM 888 N N . THR A 1 115 ? -6.863 11.577 15.587 1.00 93.69 115 THR A N 1
ATOM 889 C CA . THR A 1 115 ? -6.993 10.851 14.313 1.00 93.69 115 THR A CA 1
ATOM 890 C C . THR A 1 115 ? -7.516 9.427 14.486 1.00 93.69 115 THR A C 1
ATOM 892 O O . THR A 1 115 ? -7.743 8.747 13.490 1.00 93.69 115 THR A O 1
ATOM 895 N N . ILE A 1 116 ? -7.725 8.971 15.729 1.00 96.31 116 ILE A N 1
ATOM 896 C CA . ILE A 1 116 ? -8.250 7.632 16.012 1.00 96.31 116 ILE A CA 1
ATOM 897 C C . ILE A 1 116 ? -9.745 7.575 15.683 1.00 96.31 116 ILE A C 1
ATOM 899 O O . ILE A 1 116 ? -10.581 8.179 16.361 1.00 96.31 116 ILE A O 1
ATOM 903 N N . GLU A 1 117 ? -10.082 6.752 14.699 1.00 96.62 117 GLU A N 1
ATOM 904 C CA . GLU A 1 117 ? -11.442 6.333 14.381 1.00 96.62 117 GLU A CA 1
ATOM 905 C C . GLU A 1 117 ? -11.677 4.919 14.917 1.00 96.62 117 GLU A C 1
ATOM 907 O O . GLU A 1 117 ? -10.806 4.058 14.803 1.00 96.62 117 GLU A O 1
ATOM 912 N N . VAL A 1 118 ? -12.844 4.677 15.524 1.00 97.56 118 VAL A N 1
ATOM 913 C CA . VAL A 1 118 ? -13.201 3.378 16.118 1.00 97.56 118 VAL A CA 1
ATOM 914 C C . VAL A 1 118 ? -14.550 2.914 15.579 1.00 97.56 118 VAL A C 1
ATOM 916 O O . VAL A 1 118 ? -15.541 3.637 15.693 1.00 97.56 118 VAL A O 1
ATOM 919 N N . SER A 1 119 ? -14.594 1.686 15.065 1.00 97.31 119 SER A N 1
ATOM 920 C CA . SER A 1 119 ? -15.809 0.944 14.724 1.00 97.31 119 SER A CA 1
ATOM 921 C C . SER A 1 119 ? -15.997 -0.205 15.710 1.00 97.31 119 SER A C 1
ATOM 923 O O . SER A 1 119 ? -15.027 -0.854 16.094 1.00 97.31 119 SER A O 1
ATOM 925 N N . ILE A 1 120 ? -17.233 -0.455 16.141 1.00 96.06 120 ILE A N 1
ATOM 926 C CA . ILE A 1 120 ? -17.559 -1.569 17.037 1.00 96.06 120 ILE A CA 1
ATOM 927 C C . ILE A 1 120 ? -18.673 -2.385 16.403 1.00 96.06 120 ILE A C 1
ATOM 929 O O . ILE A 1 120 ? -19.731 -1.855 16.066 1.00 96.06 120 ILE A O 1
ATOM 933 N N . GLU A 1 121 ? -18.433 -3.680 16.284 1.00 94.69 121 GLU A N 1
ATOM 934 C CA . GLU A 1 121 ? -19.330 -4.660 15.697 1.00 94.69 121 GLU A CA 1
ATOM 935 C C . GLU A 1 121 ? -19.748 -5.674 16.762 1.00 94.69 121 GLU A C 1
ATOM 937 O O . GLU A 1 121 ? -18.948 -6.104 17.596 1.00 94.69 121 GLU A O 1
ATOM 942 N N . VAL A 1 122 ? -21.028 -6.046 16.746 1.00 93.56 122 VAL A N 1
ATOM 943 C CA . VAL A 1 122 ? -21.593 -7.041 17.661 1.00 93.56 122 VAL A CA 1
ATOM 944 C C . VAL A 1 122 ? -21.918 -8.299 16.871 1.00 93.56 122 VAL A C 1
ATOM 946 O O . VAL A 1 122 ? -22.912 -8.345 16.143 1.00 93.56 122 VAL A O 1
ATOM 949 N N . ASP A 1 123 ? -21.119 -9.342 17.060 1.00 91.69 123 ASP A N 1
ATOM 950 C CA . ASP A 1 123 ? -21.418 -10.674 16.555 1.00 91.69 123 ASP A CA 1
ATOM 951 C C . ASP A 1 123 ? -22.270 -11.434 17.581 1.00 91.69 123 ASP A C 1
ATOM 953 O O . ASP A 1 123 ? -21.781 -12.051 18.531 1.00 91.69 123 ASP A O 1
ATOM 957 N N . THR A 1 124 ? -23.587 -11.372 17.385 1.00 87.69 124 THR A N 1
ATOM 958 C CA . THR A 1 124 ? -24.565 -12.059 18.245 1.00 87.69 124 THR A CA 1
ATOM 959 C C . THR A 1 124 ? -24.556 -13.580 18.094 1.00 87.69 124 THR A C 1
ATOM 961 O O . THR A 1 124 ? -24.982 -14.273 19.014 1.00 87.69 124 THR A O 1
ATOM 964 N N . LEU A 1 125 ? -24.067 -14.117 16.970 1.00 88.75 125 LEU A N 1
ATOM 965 C CA . LEU A 1 125 ? -24.011 -15.563 16.744 1.00 88.75 125 LEU A CA 1
ATOM 966 C C . LEU A 1 125 ? -22.872 -16.181 17.553 1.00 88.75 125 LEU A C 1
ATOM 968 O O . LEU A 1 125 ? -23.052 -17.221 18.187 1.00 88.75 125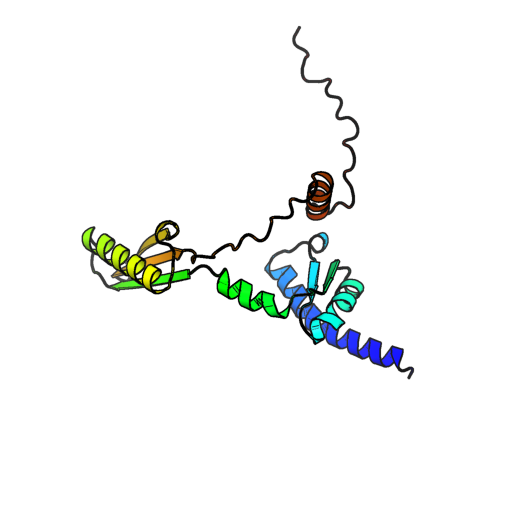 LEU A O 1
ATOM 972 N N . ASN A 1 126 ? -21.722 -15.508 17.564 1.00 90.56 126 ASN A N 1
ATOM 973 C CA . ASN A 1 126 ? -20.531 -15.964 18.274 1.00 90.56 126 ASN A CA 1
ATOM 974 C C . ASN A 1 126 ? -20.408 -15.382 19.694 1.00 90.56 126 ASN A C 1
ATOM 976 O O . ASN A 1 126 ? -19.520 -15.786 20.443 1.00 90.56 126 ASN A O 1
ATOM 980 N N . ASN A 1 127 ? -21.316 -14.484 20.099 1.00 92.00 127 ASN A N 1
ATOM 981 C CA . ASN A 1 127 ? -21.249 -13.725 21.355 1.00 92.00 127 ASN A CA 1
ATOM 982 C C . ASN A 1 127 ? -19.917 -12.970 21.494 1.00 92.00 127 ASN A C 1
ATOM 984 O O . ASN A 1 127 ? -19.256 -13.049 22.533 1.00 92.00 127 ASN A O 1
ATOM 988 N N . VAL A 1 128 ? -19.503 -12.277 20.430 1.00 93.50 128 VAL A N 1
ATOM 989 C CA . VAL A 1 128 ? -18.248 -11.517 20.374 1.00 93.50 128 VAL A CA 1
ATOM 990 C C . VAL A 1 128 ? -18.540 -10.053 20.074 1.00 93.50 128 VAL A C 1
ATOM 992 O O . VAL A 1 128 ? -19.308 -9.714 19.179 1.00 93.50 128 VAL A O 1
ATOM 995 N N . LEU A 1 129 ? -17.908 -9.176 20.842 1.00 95.12 129 LEU A N 1
ATOM 996 C CA . LEU A 1 129 ? -17.818 -7.753 20.574 1.00 95.12 129 LEU A CA 1
ATOM 997 C C . LEU A 1 129 ? -16.455 -7.482 19.937 1.00 95.12 129 LEU A C 1
ATOM 999 O O . LEU A 1 129 ? -15.429 -7.793 20.542 1.00 95.12 129 LEU A O 1
ATOM 1003 N N . ILE A 1 130 ? -16.452 -6.924 18.733 1.00 96.69 130 ILE A N 1
ATOM 1004 C CA . ILE A 1 130 ? -15.248 -6.654 17.947 1.00 96.69 130 ILE A CA 1
ATOM 1005 C C . ILE A 1 130 ? -15.089 -5.141 17.857 1.00 96.69 130 ILE A C 1
ATOM 1007 O O . ILE A 1 130 ? -15.984 -4.454 17.378 1.00 96.69 130 ILE A O 1
ATOM 1011 N N . ALA A 1 131 ? -13.965 -4.608 18.317 1.00 97.56 131 ALA A N 1
ATOM 1012 C CA . ALA A 1 131 ? -13.591 -3.219 18.107 1.00 97.56 131 ALA A CA 1
ATOM 1013 C C . ALA A 1 131 ? -12.456 -3.159 17.086 1.00 97.56 131 ALA A C 1
ATOM 1015 O O . ALA A 1 131 ? -11.447 -3.838 17.247 1.00 97.56 131 ALA A O 1
ATOM 1016 N N . ASN A 1 132 ? -12.620 -2.326 16.066 1.00 97.69 132 ASN A N 1
ATOM 1017 C CA . ASN A 1 132 ? -11.616 -2.017 15.058 1.00 97.69 132 ASN A CA 1
ATOM 1018 C C . ASN A 1 132 ? -11.250 -0.543 15.194 1.00 97.69 132 ASN A C 1
ATOM 1020 O O . ASN A 1 132 ? -12.145 0.300 15.288 1.00 97.69 132 ASN A O 1
ATOM 1024 N N . ALA A 1 133 ? -9.962 -0.218 15.189 1.00 97.44 133 ALA A N 1
ATOM 1025 C CA . ALA A 1 133 ? -9.511 1.163 15.221 1.00 97.44 133 ALA A CA 1
ATOM 1026 C C . ALA A 1 133 ? -8.422 1.426 14.189 1.00 97.44 133 ALA A C 1
ATOM 1028 O O . ALA A 1 133 ? -7.581 0.569 13.920 1.00 97.44 133 ALA A O 1
ATOM 1029 N N . SER A 1 134 ? -8.424 2.639 13.647 1.00 96.75 134 SER A N 1
ATOM 1030 C CA . SER A 1 134 ? -7.374 3.142 12.766 1.00 96.75 134 SER A CA 1
ATOM 1031 C C . SER A 1 134 ? -7.007 4.570 13.132 1.00 96.75 134 SER A C 1
ATOM 1033 O O . SER A 1 134 ? -7.876 5.354 13.502 1.00 96.75 134 SER A O 1
ATOM 1035 N N . GLY A 1 135 ? -5.730 4.917 13.020 1.00 94.25 135 GLY A N 1
ATOM 1036 C CA . GLY A 1 135 ? -5.230 6.255 13.309 1.00 94.25 135 GLY A CA 1
ATOM 1037 C C . GLY A 1 135 ? -3.875 6.507 12.662 1.00 94.25 135 GLY A C 1
ATOM 1038 O O . GLY A 1 135 ? -3.208 5.596 12.171 1.00 94.25 135 GLY A O 1
ATOM 1039 N N . THR A 1 136 ? -3.459 7.765 12.651 1.00 91.50 136 THR A N 1
ATOM 1040 C CA . THR A 1 136 ? -2.164 8.184 12.098 1.00 91.50 136 THR A CA 1
ATOM 1041 C C . THR A 1 136 ? -1.167 8.457 13.215 1.00 91.50 136 THR A C 1
ATOM 1043 O O . THR A 1 136 ? -1.549 8.836 14.320 1.00 91.50 136 THR A O 1
ATOM 1046 N N . ASN A 1 137 ? 0.122 8.310 12.929 1.00 86.81 137 ASN A N 1
ATOM 1047 C CA . ASN A 1 137 ? 1.189 8.727 13.833 1.00 86.81 137 ASN A CA 1
ATOM 1048 C C . ASN A 1 137 ? 1.514 10.225 13.682 1.00 86.81 137 ASN A C 1
ATOM 1050 O O . ASN A 1 137 ? 1.104 10.892 12.728 1.00 86.81 137 ASN A O 1
ATOM 1054 N N . GLU A 1 138 ? 2.267 10.763 14.641 1.00 79.81 138 GLU A N 1
ATOM 1055 C CA . GLU A 1 138 ? 2.773 12.132 14.564 1.00 79.81 138 GLU A CA 1
ATOM 1056 C C . GLU A 1 138 ? 3.968 12.198 13.605 1.00 79.81 138 GLU A C 1
ATOM 1058 O O . GLU A 1 138 ? 5.098 11.843 13.948 1.00 79.81 138 GLU A O 1
ATOM 1063 N N . ILE A 1 139 ? 3.736 12.684 12.387 1.00 72.38 139 ILE A N 1
ATOM 1064 C CA . ILE A 1 139 ? 4.818 13.010 11.458 1.00 72.38 139 ILE A CA 1
ATOM 1065 C C . ILE A 1 139 ? 5.173 14.474 11.672 1.00 72.38 139 ILE A C 1
ATOM 1067 O O . ILE A 1 139 ? 4.460 15.382 11.240 1.00 72.38 139 ILE A O 1
ATOM 1071 N N . LYS A 1 140 ? 6.306 14.717 12.333 1.00 61.16 140 LYS A N 1
ATOM 1072 C CA . LYS A 1 140 ? 6.889 16.057 12.393 1.00 61.16 140 LYS A CA 1
ATOM 1073 C C . LYS A 1 140 ? 7.339 16.446 10.992 1.00 61.16 140 LYS A C 1
ATOM 1075 O O . LYS A 1 140 ? 8.428 16.073 10.553 1.00 61.16 140 LYS A O 1
ATOM 1080 N N . ASN A 1 141 ? 6.499 17.207 10.300 1.00 57.62 141 ASN A N 1
ATOM 1081 C CA . ASN A 1 141 ? 6.905 17.965 9.130 1.00 57.62 141 ASN A CA 1
ATOM 1082 C C . ASN A 1 141 ? 7.922 19.009 9.599 1.00 57.62 141 ASN A C 1
ATOM 1084 O O . ASN A 1 141 ? 7.558 20.120 9.966 1.00 57.62 141 ASN A O 1
ATOM 1088 N N . ASN A 1 142 ? 9.207 18.650 9.622 1.00 49.47 142 ASN A N 1
ATOM 1089 C CA . ASN A 1 142 ? 10.235 19.676 9.506 1.00 49.47 142 ASN A CA 1
ATOM 1090 C C . ASN A 1 142 ? 9.946 20.415 8.202 1.00 49.47 142 ASN A C 1
ATOM 1092 O O . ASN A 1 142 ? 9.676 19.745 7.208 1.00 49.47 142 ASN A O 1
ATOM 1096 N N . ASP A 1 143 ? 9.969 21.748 8.239 1.00 46.88 143 ASP A N 1
ATOM 1097 C CA . ASP A 1 143 ? 9.665 22.681 7.151 1.00 46.88 143 ASP A CA 1
ATOM 1098 C C . ASP A 1 143 ? 10.451 22.382 5.861 1.00 46.88 143 ASP A C 1
ATOM 1100 O O . ASP A 1 143 ? 11.373 23.096 5.462 1.00 46.88 143 ASP A O 1
ATOM 1104 N N . VAL A 1 144 ? 10.095 21.305 5.165 1.00 54.31 144 VAL A N 1
ATOM 1105 C CA . VAL A 1 144 ? 10.469 21.096 3.780 1.00 54.31 144 VAL A CA 1
ATOM 1106 C C . VAL A 1 144 ? 9.601 22.087 3.044 1.00 54.31 144 VAL A C 1
ATOM 1108 O O . VAL A 1 144 ? 8.404 21.862 2.883 1.00 54.31 144 VAL A O 1
ATOM 1111 N N . ALA A 1 145 ? 10.204 23.222 2.688 1.00 51.22 145 ALA A N 1
ATOM 1112 C CA . ALA A 1 145 ? 9.587 24.248 1.869 1.00 51.22 145 ALA A CA 1
ATOM 1113 C C . ALA A 1 145 ? 8.763 23.562 0.778 1.00 51.22 145 ALA A C 1
ATOM 1115 O O . ALA A 1 145 ? 9.318 22.916 -0.116 1.00 51.22 145 ALA A O 1
ATOM 1116 N N . VAL A 1 146 ? 7.436 23.639 0.902 1.00 57.84 146 VAL A N 1
ATOM 1117 C CA . VAL A 1 146 ? 6.526 23.163 -0.130 1.00 57.84 146 VAL A CA 1
ATOM 1118 C C . VAL A 1 146 ? 6.865 24.011 -1.342 1.00 57.84 146 VAL A C 1
ATOM 1120 O O . VAL A 1 146 ? 6.534 25.194 -1.392 1.00 57.84 146 VAL A O 1
ATOM 1123 N N . VAL A 1 147 ? 7.614 23.443 -2.285 1.00 63.91 147 VAL A N 1
ATOM 1124 C CA . VAL A 1 147 ? 7.875 24.097 -3.561 1.00 63.91 147 VAL A CA 1
ATOM 1125 C C . VAL A 1 147 ? 6.534 24.111 -4.275 1.00 63.91 147 VAL A C 1
ATOM 1127 O O . VAL A 1 147 ? 6.136 23.130 -4.900 1.00 63.91 147 VAL A O 1
ATOM 1130 N N . VAL A 1 148 ? 5.792 25.203 -4.098 1.00 69.44 148 VAL A N 1
ATOM 1131 C CA . VAL A 1 148 ? 4.532 25.423 -4.796 1.00 69.44 148 VAL A CA 1
ATOM 1132 C C . VAL A 1 148 ? 4.884 25.554 -6.271 1.00 69.44 148 VAL A C 1
ATOM 1134 O O . VAL A 1 148 ? 5.482 26.543 -6.696 1.00 69.44 148 VAL A O 1
ATOM 1137 N N . GLN A 1 149 ? 4.573 24.508 -7.033 1.00 78.31 149 GLN A N 1
ATOM 1138 C CA . GLN A 1 149 ? 4.750 24.501 -8.479 1.00 78.31 149 GLN A CA 1
ATOM 1139 C C . GLN A 1 149 ? 3.890 25.596 -9.108 1.00 78.31 149 GLN A C 1
ATOM 1141 O O . GLN A 1 149 ? 2.835 25.970 -8.587 1.00 78.31 149 GLN A O 1
ATOM 1146 N N . SER A 1 150 ? 4.346 26.123 -10.239 1.00 87.69 150 SER A N 1
ATOM 1147 C CA . SER A 1 150 ? 3.599 27.152 -10.958 1.00 87.69 150 SER A CA 1
ATOM 1148 C C . SER A 1 150 ? 2.240 26.617 -11.433 1.00 87.69 150 SER A C 1
ATOM 1150 O O . SER A 1 150 ? 2.066 25.420 -11.673 1.00 87.69 150 SER A O 1
ATOM 1152 N N . HIS A 1 151 ? 1.260 27.508 -11.618 1.00 86.88 151 HIS A N 1
ATOM 1153 C CA . HIS A 1 151 ? -0.068 27.126 -12.117 1.00 86.88 151 HIS A CA 1
ATOM 1154 C C . HIS A 1 151 ? 0.000 26.347 -13.446 1.00 86.88 151 HIS A C 1
ATOM 1156 O O . HIS A 1 151 ? -0.753 25.397 -13.649 1.00 86.88 151 HIS A O 1
ATOM 1162 N N . GLU A 1 152 ? 0.937 26.710 -14.326 1.00 87.75 152 GLU A N 1
ATOM 1163 C CA . GLU A 1 152 ? 1.156 26.031 -15.608 1.00 87.75 152 GLU A CA 1
ATOM 1164 C C . GLU A 1 152 ? 1.678 24.595 -15.438 1.00 87.75 152 GLU A C 1
ATOM 1166 O O . GLU A 1 152 ? 1.226 23.685 -16.134 1.00 87.75 152 GLU A O 1
ATOM 1171 N N . GLU A 1 153 ? 2.580 24.353 -14.485 1.00 85.88 153 GLU A N 1
ATOM 1172 C CA . GLU A 1 153 ? 3.080 23.005 -14.186 1.00 85.88 153 GLU A CA 1
ATOM 1173 C C . GLU A 1 153 ? 1.987 22.118 -13.591 1.00 85.88 153 GLU A C 1
ATOM 1175 O O . GLU A 1 153 ? 1.805 20.986 -14.039 1.00 85.88 153 GLU A O 1
ATOM 1180 N N . LEU A 1 154 ? 1.206 22.649 -12.647 1.00 87.38 154 LEU A N 1
ATOM 1181 C CA . LEU A 1 154 ? 0.070 21.934 -12.064 1.00 87.38 154 LEU A CA 1
ATOM 1182 C C . LEU A 1 154 ? -0.959 21.559 -13.137 1.00 87.38 154 LEU A C 1
ATOM 1184 O O . LEU A 1 154 ? -1.439 20.425 -13.180 1.00 87.38 154 LEU A O 1
ATOM 1188 N N . LYS A 1 155 ? -1.253 22.489 -14.052 1.00 88.75 155 LYS A N 1
ATOM 1189 C CA . LYS A 1 155 ? -2.142 22.247 -15.192 1.00 88.75 155 LYS A CA 1
ATOM 1190 C C . LYS A 1 155 ? -1.596 21.155 -16.106 1.00 88.75 155 LYS A C 1
ATOM 1192 O O . LYS A 1 155 ? -2.349 20.280 -16.526 1.00 88.75 155 LYS A O 1
ATOM 1197 N N . LYS A 1 156 ? -0.292 21.172 -16.392 1.00 88.06 156 LYS A N 1
ATOM 1198 C CA . LYS A 1 156 ? 0.367 20.135 -17.193 1.00 88.06 156 LYS A CA 1
ATOM 1199 C C . LYS A 1 156 ? 0.254 18.758 -16.538 1.00 88.06 156 LYS A C 1
ATOM 1201 O O . LYS A 1 156 ? -0.102 17.807 -17.227 1.00 88.06 156 LYS A O 1
ATOM 1206 N N . ILE A 1 157 ? 0.507 18.654 -15.232 1.00 85.62 157 ILE A N 1
ATOM 1207 C CA . ILE A 1 157 ? 0.376 17.394 -14.485 1.00 85.62 157 ILE A CA 1
ATOM 1208 C C . ILE A 1 157 ? -1.067 16.889 -14.546 1.00 85.62 157 ILE A C 1
ATOM 1210 O O . ILE A 1 157 ? -1.285 15.734 -14.888 1.00 85.62 157 ILE A O 1
ATOM 1214 N N . ALA A 1 158 ? -2.055 17.755 -14.305 1.00 87.25 158 ALA A N 1
ATOM 1215 C CA . ALA A 1 158 ? -3.465 17.371 -14.368 1.00 87.25 158 ALA A CA 1
ATOM 1216 C C . ALA A 1 158 ? -3.870 16.836 -15.754 1.00 87.25 158 ALA A C 1
ATOM 1218 O O . ALA A 1 158 ? -4.544 15.815 -15.860 1.00 87.25 158 ALA A O 1
ATOM 1219 N N . VAL A 1 159 ? -3.419 17.492 -16.827 1.00 87.31 159 VAL A N 1
ATOM 1220 C CA . VAL A 1 159 ? -3.677 17.074 -18.216 1.00 87.31 159 VAL A CA 1
ATOM 1221 C C . VAL A 1 159 ? -3.036 15.717 -18.516 1.00 87.31 159 VAL A C 1
ATOM 1223 O O . VAL A 1 159 ? -3.682 14.853 -19.108 1.00 87.31 159 VAL A O 1
ATOM 1226 N N . GLN A 1 160 ? -1.804 15.503 -18.049 1.00 83.56 160 GLN A N 1
ATOM 1227 C CA . GLN A 1 160 ? -1.103 14.227 -18.185 1.00 83.56 160 GLN A CA 1
ATOM 1228 C C . GLN A 1 160 ? -1.776 13.099 -17.396 1.00 83.56 160 GLN A C 1
ATOM 1230 O O . GLN A 1 160 ? -1.865 11.983 -17.907 1.00 83.56 160 GLN A O 1
ATOM 1235 N N . SER A 1 161 ? -2.288 13.383 -16.194 1.00 82.38 161 SER A N 1
ATOM 1236 C CA . SER A 1 161 ? -3.052 12.424 -15.384 1.00 82.38 161 SER A CA 1
ATOM 1237 C C . SER A 1 161 ? -4.371 12.017 -16.037 1.00 82.38 161 SER A C 1
ATOM 1239 O O . SER A 1 161 ? -4.852 10.922 -15.781 1.00 82.38 161 SER A O 1
ATOM 1241 N N . LEU A 1 162 ? -4.934 12.866 -16.902 1.00 84.06 162 LEU A N 1
ATOM 1242 C CA . LEU A 1 162 ? -6.103 12.555 -17.732 1.00 84.06 162 LEU A CA 1
ATOM 1243 C C . LEU A 1 162 ? -5.740 11.860 -19.057 1.00 84.06 162 LEU A C 1
ATOM 1245 O O . LEU A 1 162 ? -6.623 11.606 -19.870 1.00 84.06 162 LEU A O 1
ATOM 1249 N N . GLY A 1 163 ? -4.458 11.554 -19.288 1.00 75.88 163 GLY A N 1
ATOM 1250 C CA . GLY A 1 163 ? -4.004 10.815 -20.468 1.00 75.88 163 GLY A CA 1
ATOM 1251 C C . GLY A 1 163 ? -3.788 11.686 -21.708 1.00 75.88 163 GLY A C 1
ATOM 1252 O O . GLY A 1 163 ? -3.589 11.157 -22.798 1.00 75.88 163 GLY A O 1
ATOM 1253 N N . TYR A 1 164 ? -3.791 13.014 -21.562 1.00 78.88 164 TYR A N 1
ATOM 1254 C CA . TYR A 1 164 ? -3.568 13.953 -22.661 1.00 78.88 164 TYR A CA 1
ATOM 1255 C C . TYR A 1 164 ? -2.158 14.561 -22.597 1.00 78.88 164 TYR A C 1
ATOM 1257 O O . TYR A 1 164 ? -1.610 14.812 -21.526 1.00 78.88 164 TYR A O 1
ATOM 1265 N N . GLU A 1 165 ? -1.560 14.849 -23.754 1.00 68.12 165 GLU A N 1
ATOM 1266 C CA . GLU A 1 165 ? -0.254 15.530 -23.829 1.00 68.12 165 GLU A CA 1
ATOM 1267 C C . GLU A 1 165 ? -0.373 17.060 -23.764 1.00 68.12 165 GLU A C 1
ATOM 1269 O O . GLU A 1 165 ? 0.581 17.75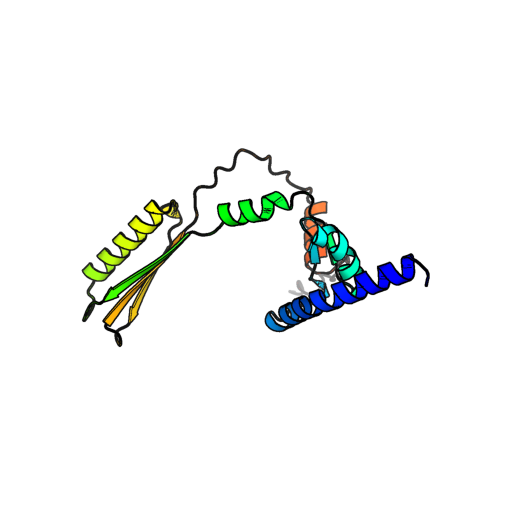5 -23.414 1.00 68.12 165 GLU A O 1
ATOM 1274 N N . SER A 1 166 ? -1.548 17.601 -24.093 1.00 68.94 166 SER A N 1
ATOM 1275 C CA . SER A 1 166 ? -1.826 19.035 -24.069 1.00 68.94 166 SER A CA 1
ATOM 1276 C C . SER A 1 166 ? -3.310 19.314 -23.847 1.00 68.94 166 SER A C 1
ATOM 1278 O O . SER A 1 166 ? -4.180 18.501 -24.168 1.00 68.94 166 SER A O 1
ATOM 1280 N N . VAL A 1 167 ? -3.604 20.496 -23.304 1.00 62.19 167 VAL A N 1
ATOM 1281 C CA . VAL A 1 167 ? -4.968 21.025 -23.270 1.00 62.19 167 VAL A CA 1
ATOM 1282 C C . VAL A 1 167 ? -5.366 21.292 -24.716 1.00 62.19 167 VAL A C 1
ATOM 1284 O O . VAL A 1 167 ? -4.923 22.281 -25.301 1.00 62.19 167 VAL A O 1
ATOM 1287 N N . LYS A 1 168 ? -6.224 20.455 -25.307 1.00 55.12 168 LYS A N 1
ATOM 1288 C CA . LYS A 1 168 ? -6.994 20.919 -26.463 1.00 55.12 168 LYS A CA 1
ATOM 1289 C C . LYS A 1 168 ? -7.802 22.110 -25.963 1.00 55.12 168 LYS A C 1
ATOM 1291 O O . LYS A 1 168 ? -8.645 21.943 -25.082 1.00 55.12 168 LYS A O 1
ATOM 1296 N N . GLN A 1 169 ? -7.504 23.316 -26.460 1.00 44.56 169 GLN A N 1
ATOM 1297 C CA . GLN A 1 169 ? -8.388 24.457 -26.233 1.00 44.56 169 GLN A CA 1
ATOM 1298 C C . GLN A 1 169 ? -9.801 23.983 -26.583 1.00 44.56 169 GLN A C 1
ATOM 1300 O O . GLN A 1 169 ? -9.964 23.389 -27.656 1.00 44.56 169 GLN A O 1
ATOM 1305 N N . PRO A 1 170 ? -10.806 24.178 -25.712 1.00 42.19 170 PRO A N 1
ATOM 1306 C CA . PRO A 1 170 ? -12.169 23.903 -26.113 1.00 42.19 170 PRO A CA 1
ATOM 1307 C C . PRO A 1 170 ? -12.411 24.741 -27.364 1.00 42.19 170 PRO A C 1
ATOM 1309 O O . PRO A 1 170 ? -12.341 25.970 -27.319 1.00 42.19 170 PRO A O 1
ATOM 1312 N N . SER A 1 171 ? -12.613 24.068 -28.497 1.00 43.75 171 SER A N 1
ATOM 1313 C CA . SER A 1 171 ? -13.083 24.690 -29.724 1.00 43.75 171 SER A CA 1
ATOM 1314 C C . SER A 1 171 ? -14.381 25.382 -29.354 1.00 43.75 171 SER A C 1
ATOM 1316 O O . SER A 1 171 ? -15.378 24.693 -29.154 1.00 43.75 171 SER A O 1
ATOM 1318 N N . SER A 1 172 ? -14.303 26.700 -29.142 1.00 39.75 172 SER A N 1
ATOM 1319 C CA . SER A 1 172 ? -15.387 27.628 -28.820 1.00 39.75 172 SER A CA 1
ATOM 1320 C C . SER A 1 172 ? -16.724 26.915 -28.618 1.00 39.75 172 SER A C 1
ATOM 1322 O O . SER A 1 172 ? -17.488 26.766 -29.578 1.00 39.75 172 SER A O 1
ATOM 1324 N N . LEU A 1 173 ? -17.007 26.436 -27.400 1.00 40.47 173 LEU A N 1
ATOM 1325 C CA . LEU A 1 173 ? -18.385 26.109 -27.058 1.00 40.47 173 LEU A CA 1
ATOM 1326 C C . LEU A 1 173 ? -19.110 27.449 -27.171 1.00 40.47 173 LEU A C 1
ATOM 1328 O O . LEU A 1 173 ? -18.921 28.335 -26.338 1.00 40.47 173 LEU A O 1
ATOM 1332 N N . LYS A 1 174 ? -19.810 27.657 -28.291 1.00 42.69 174 LYS A N 1
ATOM 1333 C CA . LYS A 1 174 ? -20.557 28.882 -28.550 1.00 42.69 174 LYS A CA 1
ATOM 1334 C C . LYS A 1 174 ? -21.579 29.007 -27.431 1.00 42.69 174 LYS A C 1
ATOM 1336 O O . LYS A 1 174 ? -22.613 28.347 -27.449 1.00 42.69 174 LYS A O 1
ATOM 1341 N N . MET A 1 175 ? -21.266 29.858 -26.463 1.00 35.41 175 MET A N 1
ATOM 1342 C CA . MET A 1 175 ? -22.143 30.299 -25.390 1.00 35.41 175 MET A CA 1
ATOM 1343 C C . MET A 1 175 ? -23.248 31.188 -25.987 1.00 35.41 175 MET A C 1
ATOM 1345 O O . MET A 1 175 ? -23.299 32.375 -25.717 1.00 35.41 175 MET A O 1
ATOM 1349 N N . ASN A 1 176 ? -24.085 30.640 -26.873 1.00 41.62 176 ASN A N 1
ATOM 1350 C CA . ASN A 1 176 ? -25.183 31.340 -27.549 1.00 41.62 176 ASN A CA 1
ATOM 1351 C C . ASN A 1 176 ? -26.435 30.448 -27.633 1.00 41.62 176 ASN A C 1
ATOM 1353 O O . ASN A 1 176 ? -27.052 30.333 -28.688 1.00 41.62 176 ASN A O 1
ATOM 1357 N N . ALA A 1 177 ? -26.815 29.790 -26.533 1.00 45.19 177 ALA A N 1
ATOM 1358 C CA . ALA A 1 177 ? -28.088 29.059 -26.482 1.00 45.19 177 ALA A CA 1
ATOM 1359 C C . ALA A 1 177 ? -28.791 29.055 -25.110 1.00 45.19 177 ALA A C 1
ATOM 1361 O O . ALA A 1 177 ? -29.668 28.228 -24.893 1.00 45.19 177 ALA A O 1
ATOM 1362 N N . LEU A 1 178 ? -28.449 29.960 -24.181 1.00 41.66 178 LEU A N 1
ATOM 1363 C CA . LEU A 1 178 ? -29.064 29.977 -22.837 1.00 41.66 178 LEU A CA 1
ATOM 1364 C C . LEU A 1 178 ? -29.614 31.334 -22.367 1.00 41.66 178 LEU A C 1
ATOM 1366 O O . LEU A 1 178 ? -30.062 31.448 -21.234 1.00 41.66 178 LEU A O 1
ATOM 1370 N N . LEU A 1 179 ? -29.681 32.343 -23.240 1.00 43.09 179 LEU A N 1
ATOM 1371 C CA . LEU A 1 179 ? -30.368 33.612 -22.958 1.00 43.09 179 LEU A CA 1
ATOM 1372 C C . LEU A 1 179 ? -31.286 33.983 -24.130 1.00 43.09 179 LEU A C 1
ATOM 1374 O O . LEU A 1 179 ? -31.052 34.940 -24.858 1.00 43.09 179 LEU A O 1
ATOM 1378 N N . GLY A 1 180 ? -32.324 33.170 -24.321 1.00 36.66 180 GLY A N 1
ATOM 1379 C CA . GLY A 1 180 ? -33.457 33.439 -25.207 1.00 36.66 180 GLY A CA 1
ATOM 1380 C C . GLY A 1 180 ? -34.750 33.556 -24.404 1.00 36.66 180 GLY A C 1
ATOM 1381 O O . GLY A 1 180 ? -35.678 32.790 -24.624 1.00 36.66 180 GLY A O 1
ATOM 1382 N N . LEU A 1 181 ? -34.777 34.466 -23.427 1.00 40.34 181 LEU A N 1
ATOM 1383 C CA . LEU A 1 181 ? -36.003 34.946 -22.787 1.00 40.34 181 LEU A CA 1
ATOM 1384 C C . LEU A 1 181 ? -36.216 36.398 -23.219 1.00 40.34 181 LEU A C 1
ATOM 1386 O O . LEU A 1 181 ? -35.721 37.327 -22.579 1.00 40.34 181 LEU A O 1
ATOM 1390 N N . LYS A 1 182 ? -36.924 36.554 -24.336 1.00 39.88 182 LYS A N 1
ATOM 1391 C CA . LYS A 1 182 ? -37.934 37.585 -24.587 1.00 39.88 182 LYS A CA 1
ATOM 1392 C C . LYS A 1 182 ? -38.766 37.182 -25.794 1.00 39.88 182 LYS A C 1
ATOM 1394 O O . LYS A 1 182 ? -38.154 36.744 -26.790 1.00 39.88 182 LYS A O 1
#

pLDDT: mean 85.7, std 16.21, range [35.41, 98.0]

Foldseek 3Di:
DDPVVVVVVVLVVVLVVVVVVVVVVCVVVVNDQLQDEAEAEDDVSQVNFVVNCVVVVHHYDYDPPRVCPVVVCVQFDKDKDKDKDQAQPDDPVNVVVVVVVVLVVCVVVQFDSVFKDKDWDQDNVRNMIMIIIIGGHDDPPPCPPPPPDDPVVVVCVVCVSVSHNDPPDPPCPPPPDDPPDD

Sequence (182 aa):
MDPVTLATQCMDRASEQIWAIIEQLIADYELERSFITLYGGGGSAGVITHYLGQKYDLKSKVVNNAPYISTIGVALAMITEQIERSVVNPNEDDIKRIRGDIIDKMLEMGALRETIEVSIEVDTLNNVLIANASGTNEIKNNDVAVVVQSHEELKKIAVQSLGYESVKQPSSLKMNALLGLK

Radius of gyration: 26.33 Å; chains: 1; bounding box: 65×54×61 Å

Secondary structure (DSSP, 8-state):
--HHHHHHHHHHHHHHHHHHHHHHHHHHTT--GGG-EEEE-SHHHHHHHHHHHHHTT-EEEE-TTHHHHHHHHHHTPPEEEEEEEE-SS--HHHHHHHHHHHHHHHHHTTB-GGG-EEEEEEETTTTEEEEEEEE-B-------------HHHHHHHHHHHTT-SS----------SS----